Protein AF-A0A359AYZ8-F1 (afdb_monomer_lite)

pLDDT: mean 97.94, std 1.88, range [88.25, 98.81]

Sequence (47 aa):
EFMIRPVGAPSFKEGLRMGAEVFHALKKVLHDKGLSTAVGDEGGFAP

Secondary structure (DSSP, 8-state):
------TT-SSHHHHHHHHHHHHHHHHHHHHHTT----B-TTS-B--

Foldseek 3Di:
DDDDFPPVAPDPVSRVVVRVVVQVVVLVVCVVVVHDPDADPVRDDDD

Structure (mmCIF, N/CA/C/O backbone):
data_AF-A0A359AYZ8-F1
#
_entry.id   AF-A0A359AYZ8-F1
#
loop_
_atom_site.group_PDB
_atom_site.id
_atom_site.type_symbol
_atom_site.label_atom_id
_atom_site.label_alt_id
_atom_site.label_comp_id
_atom_site.label_asym_id
_atom_site.label_entity_id
_atom_site.label_seq_id
_atom_site.pdbx_PDB_ins_code
_atom_site.Cartn_x
_atom_site.Cartn_y
_atom_site.Cartn_z
_atom_site.occupancy
_atom_site.B_iso_or_equiv
_atom_site.auth_seq_id
_atom_site.auth_comp_id
_atom_site.auth_asym_id
_atom_site.auth_atom_id
_atom_site.pdbx_PDB_model_num
ATOM 1 N N . GLU A 1 1 ? 7.864 -4.053 10.268 1.00 90.56 1 GLU A N 1
ATOM 2 C CA . GLU A 1 1 ? 7.172 -3.773 8.991 1.00 90.56 1 GLU A CA 1
ATOM 3 C C . GLU A 1 1 ? 6.862 -5.047 8.226 1.00 90.56 1 GLU A C 1
ATOM 5 O O . GLU A 1 1 ? 7.575 -6.036 8.370 1.00 90.56 1 GLU A O 1
ATOM 10 N N . PHE A 1 2 ? 5.828 -4.994 7.386 1.00 97.81 2 PHE A N 1
ATOM 11 C CA . PHE A 1 2 ? 5.520 -6.012 6.384 1.00 97.81 2 PHE A CA 1
ATOM 12 C C . PHE A 1 2 ? 5.431 -5.327 5.020 1.00 97.81 2 PHE A C 1
ATOM 14 O O . PHE A 1 2 ? 4.633 -4.410 4.841 1.00 97.81 2 PHE A O 1
ATOM 21 N N . MET A 1 3 ? 6.256 -5.760 4.067 1.00 98.00 3 MET A N 1
ATOM 22 C CA . MET A 1 3 ? 6.367 -5.141 2.744 1.00 98.00 3 MET A CA 1
ATOM 23 C C . MET A 1 3 ? 5.811 -6.054 1.650 1.00 98.00 3 MET A C 1
ATOM 25 O O . MET A 1 3 ? 5.962 -7.275 1.707 1.00 98.00 3 MET A O 1
ATOM 29 N N . ILE A 1 4 ? 5.229 -5.452 0.613 1.00 98.12 4 ILE A N 1
ATOM 30 C CA . ILE A 1 4 ? 4.832 -6.140 -0.621 1.00 98.12 4 ILE A CA 1
ATOM 31 C C . ILE A 1 4 ? 5.855 -5.873 -1.722 1.00 98.12 4 ILE A C 1
ATOM 33 O O . ILE A 1 4 ? 6.467 -4.808 -1.775 1.00 98.12 4 ILE A O 1
ATOM 37 N N . ARG A 1 5 ? 6.024 -6.832 -2.637 1.00 97.94 5 ARG A N 1
ATOM 38 C CA . ARG A 1 5 ? 6.911 -6.667 -3.791 1.00 97.94 5 ARG A CA 1
ATOM 39 C C . ARG A 1 5 ? 6.230 -7.160 -5.069 1.00 97.94 5 ARG A C 1
ATOM 41 O O . ARG A 1 5 ? 5.962 -8.358 -5.172 1.00 97.94 5 ARG A O 1
ATOM 48 N N . PRO A 1 6 ? 5.968 -6.285 -6.055 1.00 98.12 6 PRO A N 1
ATOM 49 C CA . PRO A 1 6 ? 5.290 -6.652 -7.298 1.00 98.12 6 PRO A CA 1
ATOM 50 C C . PRO A 1 6 ? 6.260 -7.343 -8.275 1.00 98.12 6 PRO A C 1
ATOM 52 O O . PRO A 1 6 ? 6.628 -6.792 -9.307 1.00 98.12 6 PRO A O 1
ATOM 55 N N . VAL A 1 7 ? 6.695 -8.565 -7.949 1.00 98.31 7 VAL A N 1
ATOM 56 C CA . VAL A 1 7 ? 7.727 -9.306 -8.709 1.00 98.31 7 VAL A CA 1
ATOM 57 C C . VAL A 1 7 ? 7.312 -9.699 -10.134 1.00 98.31 7 VAL A C 1
ATOM 59 O O . VAL A 1 7 ? 8.175 -10.009 -10.946 1.00 98.31 7 VAL A O 1
ATOM 62 N N . GLY A 1 8 ? 6.012 -9.690 -10.439 1.00 98.25 8 GLY A N 1
ATOM 63 C CA . GLY A 1 8 ? 5.472 -10.007 -11.766 1.00 98.25 8 GLY A CA 1
ATOM 64 C C . GLY A 1 8 ? 5.188 -8.790 -12.652 1.00 98.25 8 GLY A C 1
ATOM 65 O O . GLY A 1 8 ? 4.617 -8.953 -13.726 1.00 98.25 8 GLY A O 1
ATOM 66 N N . ALA A 1 9 ? 5.519 -7.572 -12.213 1.00 98.44 9 ALA A N 1
ATOM 67 C CA . ALA A 1 9 ? 5.240 -6.372 -12.994 1.00 98.44 9 ALA A CA 1
ATOM 68 C C . ALA A 1 9 ? 6.172 -6.266 -14.222 1.00 98.44 9 ALA A C 1
ATOM 70 O O . ALA A 1 9 ? 7.388 -6.372 -14.065 1.00 98.44 9 ALA A O 1
ATOM 71 N N . PRO A 1 10 ? 5.650 -5.981 -15.432 1.00 98.31 10 PRO A N 1
ATOM 72 C CA . PRO A 1 10 ? 6.468 -5.885 -16.647 1.00 98.31 10 PRO A CA 1
ATOM 73 C C . PRO A 1 10 ? 7.252 -4.566 -16.753 1.00 98.31 10 PRO A C 1
ATOM 75 O O . PRO A 1 10 ? 8.066 -4.394 -17.656 1.00 98.31 10 PRO A O 1
ATOM 78 N N . SER A 1 11 ? 6.990 -3.601 -15.868 1.00 98.75 11 SER A N 1
ATOM 79 C CA . SER A 1 11 ? 7.716 -2.335 -15.786 1.00 98.75 11 SER A CA 1
ATOM 80 C C . SER A 1 11 ? 7.601 -1.742 -14.384 1.00 98.75 11 SER A C 1
ATOM 82 O O . SER A 1 11 ? 6.701 -2.098 -13.621 1.00 98.75 11 SER A O 1
ATOM 84 N N . PHE A 1 12 ? 8.463 -0.775 -14.064 1.00 98.50 12 PHE A N 1
ATOM 85 C CA . PHE A 1 12 ? 8.359 -0.024 -12.812 1.00 98.50 12 PHE A CA 1
ATOM 86 C C . PHE A 1 12 ? 6.996 0.668 -12.660 1.00 98.50 12 PHE A C 1
ATOM 88 O O . PHE A 1 12 ? 6.399 0.615 -11.590 1.00 98.50 12 PHE A O 1
ATOM 95 N N . LYS A 1 13 ? 6.471 1.264 -13.741 1.00 98.75 13 LYS A N 1
ATOM 96 C CA . LYS A 1 13 ? 5.160 1.929 -13.742 1.00 98.75 13 LYS A CA 1
ATOM 97 C C . LYS A 1 13 ? 4.039 0.9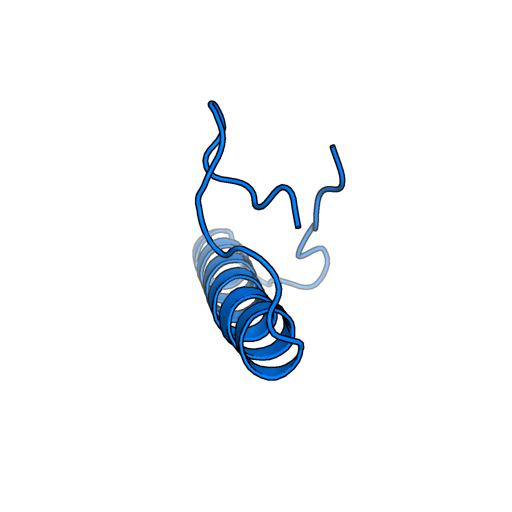65 -13.347 1.00 98.75 13 LYS A C 1
ATOM 99 O O . LYS A 1 13 ? 3.207 1.308 -12.513 1.00 98.75 13 LYS A O 1
ATOM 104 N N . GLU A 1 14 ? 4.048 -0.241 -13.912 1.00 98.81 14 GLU A N 1
ATOM 105 C CA . GLU A 1 14 ? 3.073 -1.276 -13.559 1.00 98.81 14 GLU A CA 1
ATOM 106 C C . GLU A 1 14 ? 3.269 -1.773 -12.123 1.00 98.81 14 GLU A C 1
ATOM 108 O O . GLU A 1 14 ? 2.291 -1.950 -11.405 1.00 98.81 14 GLU A O 1
ATOM 113 N N . GLY A 1 15 ? 4.515 -1.910 -11.659 1.00 98.81 15 GLY A N 1
ATOM 114 C CA . GLY A 1 15 ? 4.809 -2.283 -10.274 1.00 98.81 15 GLY A CA 1
ATOM 115 C C . GLY A 1 15 ? 4.296 -1.252 -9.268 1.00 98.81 15 GLY A C 1
ATOM 116 O O . GLY A 1 15 ? 3.674 -1.620 -8.272 1.00 98.81 15 GLY A O 1
ATOM 117 N N . LEU A 1 16 ? 4.483 0.039 -9.558 1.00 98.75 16 LEU A N 1
ATOM 118 C CA . LEU A 1 16 ? 3.966 1.136 -8.743 1.00 98.75 16 LEU A CA 1
ATOM 119 C C . LEU A 1 16 ? 2.432 1.135 -8.708 1.00 98.75 16 LEU A C 1
ATOM 121 O O . LEU A 1 16 ? 1.850 1.241 -7.629 1.00 98.75 16 LEU A O 1
ATOM 125 N N . ARG A 1 17 ? 1.780 0.959 -9.867 1.00 98.81 17 ARG A N 1
ATOM 126 C CA . ARG A 1 17 ? 0.317 0.841 -9.960 1.00 98.81 17 ARG A CA 1
ATOM 127 C C . ARG A 1 17 ? -0.200 -0.324 -9.111 1.00 98.81 17 ARG A C 1
ATOM 129 O O . ARG A 1 17 ? -1.081 -0.120 -8.284 1.00 98.81 17 ARG A O 1
ATOM 136 N N . MET A 1 18 ? 0.386 -1.513 -9.265 1.00 98.81 18 MET A N 1
ATOM 137 C CA . MET A 1 18 ? 0.025 -2.701 -8.482 1.00 98.81 18 MET A CA 1
ATOM 138 C C . MET A 1 18 ? 0.195 -2.464 -6.975 1.00 98.81 18 MET A C 1
ATOM 140 O O . MET A 1 18 ? -0.680 -2.828 -6.194 1.00 98.81 18 MET A O 1
ATOM 144 N N . GLY A 1 19 ? 1.295 -1.828 -6.554 1.00 98.69 19 GLY A N 1
ATOM 145 C CA . GLY A 1 19 ? 1.524 -1.475 -5.151 1.00 98.69 19 GLY A CA 1
ATOM 146 C C . GLY A 1 19 ? 0.455 -0.530 -4.592 1.00 98.69 19 GLY A C 1
ATOM 147 O O . GLY A 1 19 ? -0.079 -0.782 -3.512 1.00 98.69 19 GLY A O 1
ATOM 148 N N . ALA A 1 20 ? 0.090 0.512 -5.345 1.00 98.69 20 ALA A N 1
ATOM 149 C CA . ALA A 1 20 ? -0.954 1.462 -4.957 1.00 98.69 20 ALA A CA 1
ATOM 150 C C . ALA A 1 20 ? -2.347 0.809 -4.874 1.00 98.69 20 ALA A C 1
ATOM 152 O O . ALA A 1 20 ? -3.093 1.051 -3.924 1.00 98.69 20 ALA A O 1
ATOM 153 N N . GLU A 1 21 ? -2.688 -0.055 -5.833 1.00 98.75 21 GLU A N 1
ATOM 154 C CA . GLU A 1 21 ? -3.942 -0.817 -5.822 1.00 98.75 21 GLU A CA 1
ATOM 155 C C . GLU A 1 21 ? -4.034 -1.728 -4.591 1.00 98.75 21 GLU A C 1
ATOM 157 O O . GLU A 1 21 ? -5.052 -1.719 -3.896 1.00 98.75 21 GLU A O 1
ATOM 162 N N . VAL A 1 22 ? -2.957 -2.451 -4.259 1.00 98.75 22 VAL A N 1
ATOM 163 C CA . VAL A 1 22 ? -2.895 -3.286 -3.047 1.00 98.75 22 VAL A CA 1
ATOM 164 C C . VAL A 1 22 ? -3.011 -2.439 -1.777 1.00 98.75 22 VAL A C 1
ATOM 166 O O . VAL A 1 22 ? -3.742 -2.826 -0.867 1.00 98.75 22 VAL A O 1
ATOM 169 N N . PHE A 1 23 ? -2.359 -1.274 -1.708 1.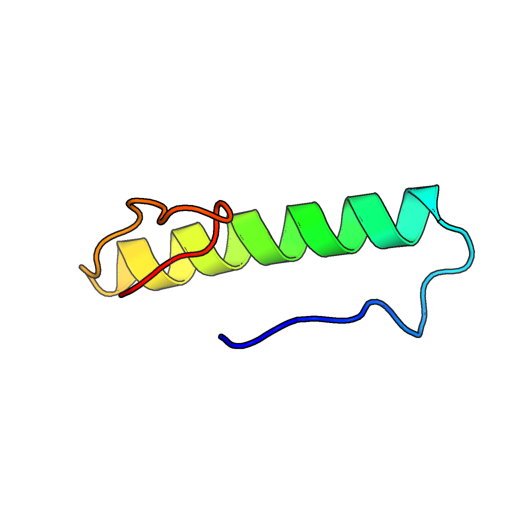00 98.69 23 PHE A N 1
ATOM 170 C CA . PHE A 1 23 ? -2.449 -0.370 -0.556 1.00 98.69 23 PHE A CA 1
ATOM 171 C C . PHE A 1 23 ? -3.891 0.094 -0.292 1.00 98.69 23 PHE A C 1
ATOM 173 O O . PHE A 1 23 ? -4.384 0.001 0.835 1.00 98.69 23 PHE A O 1
ATOM 180 N N . HIS A 1 24 ? -4.608 0.539 -1.329 1.00 98.75 24 HIS A N 1
ATOM 181 C CA . HIS A 1 24 ? -6.002 0.966 -1.188 1.00 98.75 24 HIS A CA 1
ATOM 182 C C . HIS A 1 24 ? -6.965 -0.202 -0.934 1.00 98.75 24 HIS A C 1
ATOM 184 O O .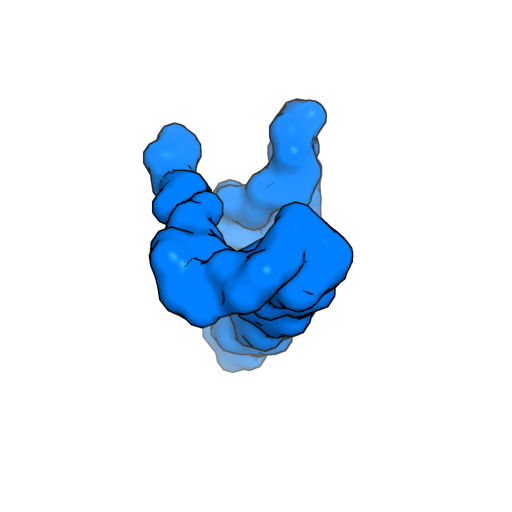 HIS A 1 24 ? -7.912 -0.049 -0.157 1.00 98.75 24 HIS A O 1
ATOM 190 N N . ALA A 1 25 ? -6.716 -1.375 -1.523 1.00 98.75 25 ALA A N 1
ATOM 191 C CA . ALA A 1 25 ? -7.474 -2.584 -1.214 1.00 98.75 25 ALA A CA 1
ATOM 192 C C . ALA A 1 25 ? -7.301 -2.993 0.259 1.00 98.75 25 ALA A C 1
ATOM 194 O O . ALA A 1 25 ? -8.289 -3.263 0.942 1.00 98.75 25 ALA A O 1
ATOM 195 N N . LEU A 1 26 ? -6.068 -2.963 0.777 1.00 98.69 26 LEU A N 1
ATOM 1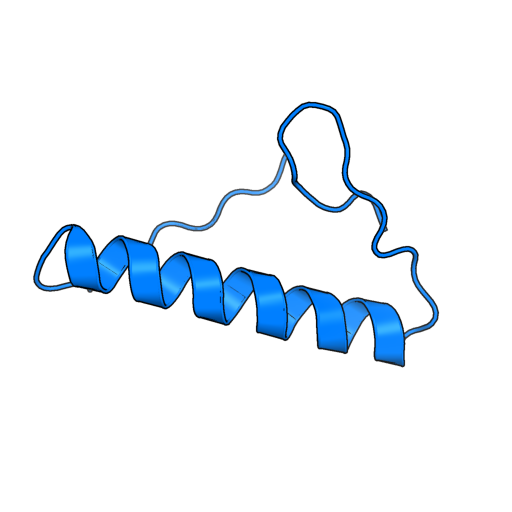96 C CA . LEU A 1 26 ? -5.775 -3.234 2.183 1.00 98.69 26 LEU A CA 1
ATOM 197 C C . LEU A 1 26 ? -6.471 -2.223 3.099 1.00 98.69 26 LEU A C 1
ATOM 199 O O . LEU A 1 26 ? -7.106 -2.633 4.066 1.00 98.69 26 LEU A O 1
ATOM 203 N N . LYS A 1 27 ? -6.437 -0.926 2.762 1.00 98.56 27 LYS A N 1
ATOM 204 C CA . LYS A 1 27 ? -7.161 0.111 3.512 1.00 98.56 27 LYS A CA 1
ATOM 205 C C . LYS A 1 27 ? -8.641 -0.234 3.681 1.00 98.56 27 LYS A C 1
ATOM 207 O O . LYS A 1 27 ? -9.165 -0.121 4.785 1.00 98.56 27 LYS A O 1
ATOM 212 N N . LYS A 1 28 ? -9.304 -0.671 2.603 1.00 98.69 28 LYS A N 1
ATOM 213 C CA . LYS A 1 28 ? -10.713 -1.084 2.645 1.00 98.69 28 LYS A CA 1
ATOM 214 C C . LYS A 1 28 ? -10.917 -2.293 3.561 1.00 98.69 28 LYS A C 1
ATOM 216 O O . LYS A 1 28 ? -11.797 -2.261 4.407 1.00 98.69 28 LYS A O 1
ATOM 221 N N . VAL A 1 29 ? -10.074 -3.322 3.447 1.00 98.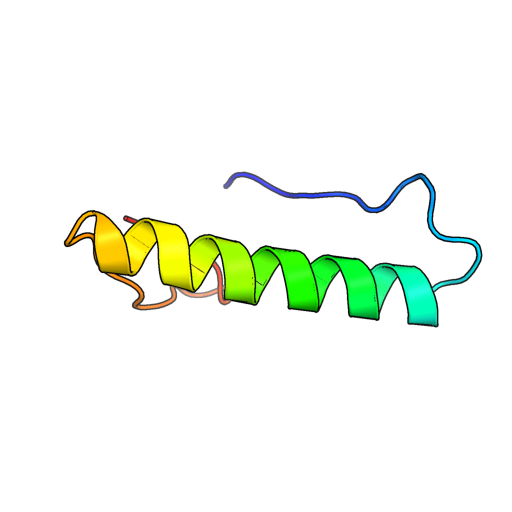69 29 VAL A N 1
ATOM 222 C CA . VAL A 1 29 ? -10.153 -4.516 4.308 1.00 98.69 29 VAL A CA 1
ATOM 223 C C . VAL A 1 29 ? -9.973 -4.168 5.789 1.00 98.69 29 VAL A C 1
ATOM 225 O O . VAL A 1 29 ? -10.682 -4.715 6.629 1.00 98.69 29 VAL A O 1
ATOM 228 N N . LEU A 1 30 ? -9.039 -3.274 6.123 1.00 98.62 30 LEU A N 1
ATOM 229 C CA . LEU A 1 30 ? -8.824 -2.820 7.501 1.00 98.62 30 LEU A CA 1
ATOM 230 C C . LEU A 1 30 ? -10.025 -2.024 8.023 1.00 98.62 30 LEU A C 1
ATOM 232 O O . LEU A 1 30 ? -10.515 -2.309 9.114 1.00 98.62 30 LEU A O 1
ATOM 236 N N . HIS A 1 31 ? -10.541 -1.095 7.215 1.00 98.38 31 HIS A N 1
ATOM 237 C CA . HIS A 1 31 ? -11.741 -0.325 7.531 1.00 98.38 31 HIS A CA 1
ATOM 238 C C . HIS A 1 31 ? -12.957 -1.227 7.787 1.00 98.38 31 HIS A C 1
ATOM 240 O O . HIS A 1 31 ? -13.632 -1.076 8.801 1.00 98.38 31 HIS A O 1
ATOM 246 N N . ASP A 1 32 ? -13.210 -2.202 6.911 1.00 98.62 32 ASP A N 1
ATOM 247 C CA . ASP A 1 32 ? -14.356 -3.113 7.022 1.00 98.62 32 ASP A CA 1
ATOM 248 C C . ASP A 1 32 ? -14.258 -4.024 8.263 1.00 98.62 32 ASP A C 1
ATOM 250 O O . ASP A 1 32 ? -15.265 -4.542 8.743 1.00 98.62 32 ASP A O 1
ATOM 254 N N . LYS A 1 33 ? -13.050 -4.187 8.822 1.00 98.50 33 LYS A N 1
ATOM 255 C CA . LYS A 1 33 ? -12.792 -4.869 10.100 1.00 98.50 33 LYS A CA 1
ATOM 256 C C . LYS A 1 33 ? -12.844 -3.943 11.323 1.00 98.50 33 LYS A C 1
ATOM 258 O O . LYS A 1 33 ? -12.626 -4.418 12.433 1.00 98.50 33 LYS A O 1
ATOM 263 N N . GLY A 1 34 ? -13.103 -2.647 11.144 1.00 98.44 34 GLY A N 1
ATOM 264 C CA . GLY A 1 34 ? -13.095 -1.652 12.221 1.00 98.44 34 GLY A CA 1
ATOM 265 C C . GLY A 1 34 ? -11.699 -1.315 12.758 1.00 98.44 34 GLY A C 1
ATOM 266 O O . GLY A 1 34 ? -11.586 -0.801 13.868 1.00 98.44 34 GLY A O 1
ATOM 267 N N . LEU A 1 35 ? -10.639 -1.619 12.002 1.00 98.50 35 LEU A N 1
ATOM 268 C CA . LEU A 1 35 ? -9.252 -1.337 12.380 1.00 98.50 35 LEU A CA 1
ATOM 269 C C . LEU A 1 35 ? -8.829 0.060 11.906 1.00 98.50 35 LEU A C 1
ATOM 271 O O . LEU A 1 35 ? -9.377 0.606 10.944 1.00 98.50 35 LEU A O 1
ATOM 275 N N . SER A 1 36 ? -7.826 0.643 12.568 1.00 97.81 36 SER A N 1
ATOM 276 C CA . SER A 1 36 ? -7.306 1.963 12.199 1.00 97.81 36 SER A CA 1
ATOM 277 C C . SER A 1 36 ? -6.667 1.945 10.808 1.00 97.81 36 SER A C 1
ATOM 279 O O . SER A 1 36 ? -5.882 1.059 10.475 1.00 97.81 36 SER A O 1
ATOM 281 N N . THR A 1 37 ? -6.960 2.969 10.004 1.00 97.94 37 THR A N 1
ATOM 282 C CA . THR A 1 37 ? -6.288 3.220 8.718 1.00 97.94 37 THR A CA 1
ATOM 283 C C . THR A 1 37 ? -5.394 4.462 8.756 1.00 97.94 37 THR A C 1
ATOM 285 O O . THR A 1 37 ? -5.118 5.049 7.707 1.00 97.94 37 THR A O 1
ATOM 288 N N . ALA A 1 38 ? -5.006 4.919 9.952 1.00 97.88 38 ALA A N 1
ATOM 289 C CA . ALA A 1 38 ? -3.969 5.935 10.105 1.00 97.88 38 ALA A CA 1
ATOM 290 C C . ALA A 1 38 ? -2.613 5.370 9.656 1.00 97.88 38 ALA A C 1
ATOM 292 O O . ALA A 1 38 ? -2.387 4.159 9.708 1.00 97.88 38 ALA A O 1
ATOM 293 N N . VAL A 1 39 ? -1.730 6.252 9.195 1.00 97.94 39 VAL A N 1
ATOM 294 C CA . VAL A 1 39 ? -0.407 5.871 8.696 1.00 97.94 39 VAL A CA 1
ATOM 295 C C . VAL A 1 39 ? 0.684 6.259 9.690 1.00 97.94 39 VAL A C 1
ATOM 297 O 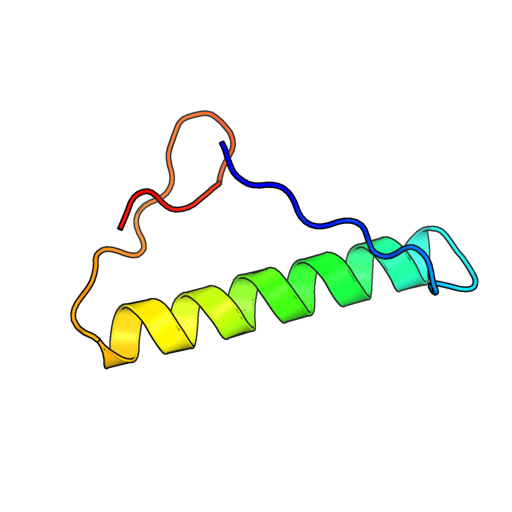O . VAL A 1 39 ? 0.552 7.272 10.376 1.00 97.94 39 VAL A O 1
ATOM 300 N N . GLY A 1 40 ? 1.732 5.440 9.772 1.00 96.50 40 GLY A N 1
ATOM 301 C CA . GLY A 1 40 ? 2.943 5.737 10.544 1.00 96.50 40 GLY A CA 1
ATOM 302 C C . GLY A 1 40 ? 3.976 6.540 9.747 1.00 96.50 40 GLY A C 1
ATOM 303 O O . GLY A 1 40 ? 3.681 7.043 8.661 1.00 96.50 40 GLY A O 1
ATOM 304 N N . ASP A 1 41 ? 5.204 6.597 10.265 1.00 98.00 41 ASP A N 1
ATOM 305 C CA . ASP A 1 41 ? 6.299 7.425 9.728 1.00 98.00 41 ASP A CA 1
ATOM 306 C C . ASP A 1 41 ? 6.636 7.130 8.255 1.00 98.00 41 ASP A C 1
ATOM 308 O O . ASP A 1 41 ? 6.984 8.034 7.498 1.00 98.00 41 ASP A O 1
ATOM 312 N N . GLU A 1 42 ? 6.468 5.880 7.819 1.00 97.75 42 GLU A N 1
ATOM 313 C CA . GLU A 1 42 ? 6.761 5.432 6.448 1.00 97.75 42 GLU A CA 1
ATOM 314 C C . GLU A 1 42 ? 5.512 5.312 5.558 1.00 97.75 42 GLU A C 1
ATOM 316 O O . GLU A 1 42 ? 5.568 4.792 4.443 1.00 97.75 42 GLU A O 1
ATOM 321 N N . GLY A 1 43 ? 4.347 5.753 6.040 1.00 97.38 43 GLY A N 1
ATOM 322 C CA . GLY A 1 43 ? 3.102 5.721 5.268 1.00 97.38 43 GLY A CA 1
ATOM 323 C C . GLY A 1 43 ? 2.356 4.376 5.268 1.00 97.38 43 GLY A C 1
ATOM 324 O O . GLY A 1 43 ? 1.304 4.270 4.638 1.00 97.38 43 GLY A O 1
ATOM 325 N N . GLY A 1 44 ? 2.857 3.353 5.972 1.00 97.94 44 GLY A N 1
ATOM 326 C CA . GLY A 1 44 ? 2.175 2.067 6.175 1.00 97.94 44 GLY A CA 1
ATOM 327 C C . GLY A 1 44 ? 1.119 2.096 7.291 1.00 97.94 44 GLY A C 1
ATOM 328 O O . GLY A 1 44 ? 1.122 2.992 8.135 1.00 97.94 44 GLY A O 1
ATOM 329 N N . PHE A 1 45 ? 0.222 1.103 7.314 1.00 98.25 45 PHE A N 1
ATOM 330 C CA . PHE A 1 45 ? -0.782 0.939 8.377 1.00 98.25 45 PHE A CA 1
ATOM 331 C C . PHE A 1 45 ? -0.212 0.201 9.599 1.00 98.25 45 PHE A C 1
ATOM 333 O O . PHE A 1 45 ? 0.578 -0.731 9.444 1.00 98.25 45 PHE A O 1
ATOM 340 N N . ALA A 1 46 ? -0.693 0.559 10.793 1.00 96.81 46 ALA A N 1
ATOM 341 C CA . ALA A 1 46 ? -0.446 -0.151 12.053 1.00 96.81 46 ALA A CA 1
ATOM 342 C C . ALA A 1 46 ? -1.788 -0.522 12.728 1.00 96.81 46 ALA A C 1
ATOM 344 O O . ALA A 1 46 ? -2.165 0.110 13.718 1.00 96.81 46 ALA A O 1
ATOM 345 N N . PRO A 1 47 ? -2.559 -1.444 12.117 1.00 88.25 47 PRO A N 1
ATOM 346 C CA . PRO A 1 47 ? -3.902 -1.811 12.563 1.00 88.25 47 PRO A CA 1
ATOM 347 C C . PRO A 1 47 ? -3.923 -2.668 13.832 1.00 88.25 47 PRO A C 1
ATOM 349 O O . PRO A 1 47 ? -2.915 -3.358 14.114 1.00 88.25 47 PRO A O 1
#

Radius of gyration: 11.86 Å; chains: 1; bounding box: 23×17×29 Å